Protein AF-A0A1F4TPM7-F1 (afdb_monomer_lite)

pLDDT: mean 85.26, std 9.65, range [46.84, 95.31]

Radius of gyration: 13.68 Å; chains: 1; bounding box: 35×31×38 Å

Secondary structure (DSSP, 8-state):
---HHHHHHHHHHH--TT--HHHHHHHHHHHHHHHHH-GGGGGSTTHHHHHHHHHHHHHHSHHHHHHHHHHHHHHHHHHHHHHHHTT-

Structure (mmCIF, N/CA/C/O backbone):
data_AF-A0A1F4TPM7-F1
#
_entry.id   AF-A0A1F4TPM7-F1
#
loop_
_atom_site.group_PDB
_atom_site.id
_atom_site.type_symbol
_atom_site.label_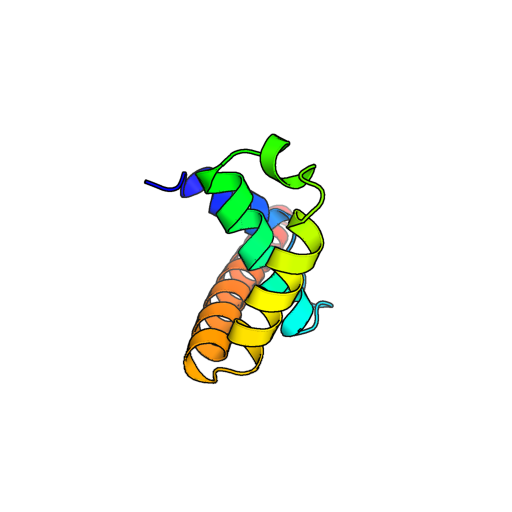atom_id
_atom_site.label_alt_id
_atom_site.label_comp_id
_atom_site.label_asym_id
_atom_site.label_entity_id
_atom_site.label_seq_id
_atom_site.pdbx_PDB_ins_code
_atom_site.Cartn_x
_atom_site.Cartn_y
_atom_site.Cartn_z
_atom_site.occupancy
_atom_site.B_iso_or_equiv
_atom_site.auth_seq_id
_atom_site.auth_comp_id
_atom_site.auth_asym_id
_atom_site.auth_atom_id
_atom_site.pdbx_PDB_model_num
ATOM 1 N N . MET A 1 1 ? 16.134 8.045 6.470 1.00 53.75 1 MET A N 1
ATOM 2 C CA . MET A 1 1 ? 15.225 7.250 7.323 1.00 53.75 1 MET A CA 1
ATOM 3 C C . MET A 1 1 ? 13.830 7.737 6.989 1.00 53.75 1 MET A C 1
ATOM 5 O O . MET A 1 1 ? 13.644 8.947 7.090 1.00 53.75 1 MET A O 1
ATOM 9 N N . PRO A 1 2 ? 12.913 6.857 6.560 1.00 64.94 2 PRO A N 1
ATOM 10 C CA . PRO A 1 2 ? 11.571 7.260 6.152 1.00 64.94 2 PRO A CA 1
ATOM 11 C C . PRO A 1 2 ? 10.846 7.956 7.298 1.00 64.94 2 PRO A C 1
ATOM 13 O O . PRO A 1 2 ? 10.982 7.553 8.458 1.00 64.94 2 PRO A O 1
ATOM 16 N N . ASN A 1 3 ? 10.073 8.995 6.976 1.00 81.25 3 ASN A N 1
ATOM 17 C CA . ASN A 1 3 ? 9.234 9.668 7.958 1.00 81.25 3 ASN A CA 1
ATOM 18 C C . ASN A 1 3 ? 8.059 8.752 8.337 1.00 81.25 3 ASN A C 1
ATOM 20 O O . ASN A 1 3 ? 7.045 8.700 7.638 1.00 81.25 3 ASN A O 1
ATOM 24 N N . LEU A 1 4 ? 8.227 8.000 9.429 1.00 78.94 4 LEU A N 1
ATOM 25 C CA . LEU A 1 4 ? 7.270 6.986 9.869 1.00 78.94 4 LEU A CA 1
ATOM 26 C C . LEU A 1 4 ? 5.883 7.590 10.120 1.00 78.94 4 LEU A C 1
ATOM 28 O O . LEU A 1 4 ? 4.896 7.030 9.662 1.00 78.94 4 LEU A O 1
ATOM 32 N N . GLU A 1 5 ? 5.803 8.748 10.776 1.00 82.38 5 GLU A N 1
ATOM 33 C CA . GLU A 1 5 ? 4.528 9.411 11.081 1.00 82.38 5 GLU A CA 1
ATOM 34 C C . GLU A 1 5 ? 3.764 9.766 9.802 1.00 82.38 5 GLU A C 1
ATOM 36 O O . GLU A 1 5 ? 2.572 9.489 9.678 1.00 82.38 5 GLU A O 1
ATOM 41 N N . GLN A 1 6 ? 4.477 10.299 8.810 1.00 80.88 6 GLN A N 1
ATOM 42 C CA . GLN A 1 6 ? 3.892 10.664 7.524 1.00 80.88 6 GLN A CA 1
ATOM 43 C C . GLN A 1 6 ? 3.459 9.437 6.712 1.00 80.88 6 GLN A C 1
ATOM 45 O O . GLN A 1 6 ? 2.422 9.459 6.048 1.00 80.88 6 GLN A O 1
ATOM 50 N N . PHE A 1 7 ? 4.216 8.341 6.795 1.00 82.25 7 PHE A N 1
ATOM 51 C CA . PHE A 1 7 ? 3.814 7.057 6.227 1.00 82.25 7 PHE A CA 1
ATOM 52 C C . PHE A 1 7 ? 2.514 6.541 6.861 1.00 82.25 7 PHE A C 1
ATOM 54 O O . PHE A 1 7 ? 1.583 6.173 6.139 1.00 82.25 7 PHE A O 1
ATOM 61 N N . GLU A 1 8 ? 2.430 6.540 8.195 1.00 82.69 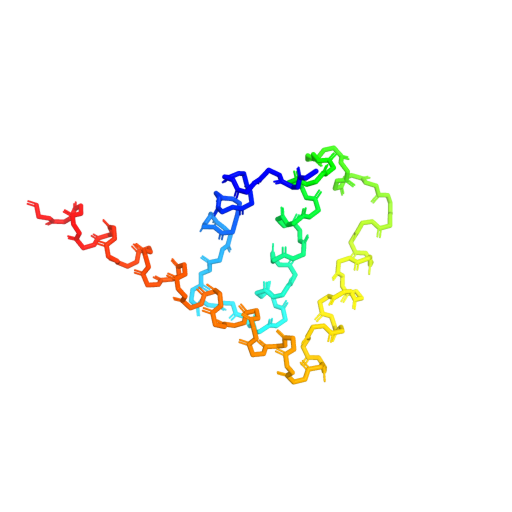8 GLU A N 1
ATOM 62 C CA . GLU A 1 8 ? 1.243 6.077 8.917 1.00 82.69 8 GLU A CA 1
ATOM 63 C C . GLU A 1 8 ? 0.015 6.924 8.593 1.00 82.69 8 GLU A C 1
ATOM 65 O O . GLU A 1 8 ? -1.059 6.372 8.356 1.00 82.69 8 GLU A O 1
ATOM 70 N N . GLU A 1 9 ? 0.164 8.248 8.536 1.00 83.62 9 GLU A N 1
ATOM 71 C CA . GLU A 1 9 ? -0.914 9.170 8.182 1.00 83.62 9 GLU A CA 1
ATOM 72 C C . GLU A 1 9 ? -1.425 8.916 6.756 1.00 83.62 9 GLU A C 1
ATOM 74 O O . GLU A 1 9 ? -2.633 8.801 6.523 1.00 83.62 9 GLU A O 1
ATOM 79 N N . ASN A 1 10 ? -0.515 8.757 5.794 1.00 83.19 10 ASN A N 1
ATOM 80 C CA . ASN A 1 10 ? -0.863 8.496 4.400 1.00 83.19 10 ASN A CA 1
ATOM 81 C C . ASN A 1 10 ? -1.577 7.146 4.226 1.00 83.19 10 ASN A C 1
ATOM 83 O O . ASN A 1 10 ? -2.577 7.051 3.502 1.00 83.19 10 ASN A O 1
ATOM 87 N N . ILE A 1 11 ? -1.107 6.098 4.907 1.00 84.50 11 ILE A N 1
ATOM 88 C CA . ILE A 1 11 ? -1.757 4.781 4.911 1.00 84.50 11 ILE A CA 1
ATOM 89 C C . ILE A 1 11 ? -3.120 4.850 5.577 1.00 84.50 11 ILE A C 1
ATOM 91 O O . ILE A 1 11 ? -4.104 4.359 5.017 1.00 84.50 11 ILE A O 1
ATOM 95 N N . PHE A 1 12 ? -3.193 5.488 6.744 1.00 82.06 12 PHE A N 1
ATOM 96 C CA . PHE A 1 12 ? -4.440 5.665 7.459 1.00 82.06 12 PHE A CA 1
ATOM 97 C C . PHE A 1 12 ? -5.446 6.362 6.553 1.00 82.06 12 PHE A C 1
ATOM 99 O O . PHE A 1 12 ? -6.523 5.834 6.347 1.00 82.06 12 PHE A O 1
ATOM 106 N N . ASN A 1 13 ? -5.114 7.464 5.893 1.00 81.75 13 ASN A N 1
ATOM 107 C CA . ASN A 1 13 ? -6.079 8.175 5.052 1.00 81.75 13 ASN A CA 1
ATOM 108 C C . ASN A 1 13 ? -6.494 7.408 3.783 1.00 81.75 13 ASN A C 1
ATOM 110 O O . ASN A 1 13 ? -7.619 7.570 3.311 1.00 81.75 13 ASN A O 1
ATOM 114 N N . SER A 1 14 ? -5.635 6.538 3.248 1.00 81.12 14 SER A N 1
ATOM 115 C CA . SER A 1 14 ? -5.852 5.899 1.944 1.00 81.12 14 SER A CA 1
ATOM 116 C C . SER A 1 14 ? -6.432 4.482 1.996 1.00 81.12 14 SER A C 1
ATOM 118 O O . SER A 1 14 ? -7.132 4.084 1.061 1.00 81.12 14 SER A O 1
ATOM 120 N N . VAL A 1 15 ? -6.186 3.722 3.068 1.00 83.88 15 VAL A N 1
ATOM 121 C CA . VAL A 1 15 ? -6.647 2.333 3.197 1.00 83.88 15 VAL A CA 1
ATOM 122 C C . VAL A 1 15 ? -8.080 2.275 3.738 1.00 83.88 15 VAL A C 1
ATOM 124 O O . VAL A 1 15 ? -8.431 2.917 4.734 1.00 83.88 15 VAL A O 1
ATOM 127 N N . ASN A 1 16 ? -8.929 1.485 3.074 1.00 82.88 16 ASN A N 1
ATOM 128 C CA . ASN A 1 16 ? -10.311 1.211 3.469 1.00 82.88 16 ASN A CA 1
ATOM 129 C C . ASN A 1 16 ? -10.699 -0.249 3.151 1.00 82.88 16 ASN A C 1
ATOM 131 O O . ASN A 1 16 ? -9.998 -0.934 2.409 1.00 82.88 16 ASN A O 1
ATOM 135 N N . GLN A 1 17 ? -11.809 -0.722 3.729 1.00 76.69 17 GLN A N 1
ATOM 136 C CA . GLN A 1 17 ? -12.230 -2.132 3.664 1.00 76.69 17 GLN A CA 1
ATOM 137 C C . GLN A 1 17 ? -12.683 -2.593 2.267 1.00 76.69 17 GLN A C 1
ATOM 139 O O . GLN A 1 17 ? -12.786 -3.792 2.036 1.00 76.69 17 GLN A O 1
ATOM 144 N N . GLY A 1 18 ? -12.955 -1.670 1.338 1.00 83.62 18 GLY A N 1
ATOM 145 C CA . GLY A 1 18 ? -13.386 -1.997 -0.024 1.00 83.62 18 GLY A CA 1
ATOM 146 C C . GLY A 1 18 ? -12.238 -2.251 -1.005 1.00 83.62 18 GLY A C 1
ATOM 147 O O . GLY A 1 18 ? -12.497 -2.552 -2.168 1.00 83.62 18 GLY A O 1
ATOM 148 N N . LEU A 1 19 ? -10.982 -2.099 -0.572 1.00 87.56 19 LEU A N 1
ATOM 149 C CA . LEU A 1 19 ? -9.819 -2.238 -1.445 1.00 87.56 19 LEU A CA 1
ATOM 150 C C . LEU A 1 19 ? -9.424 -3.704 -1.652 1.00 87.56 19 LEU A C 1
ATOM 152 O O . LEU A 1 19 ? -9.388 -4.501 -0.714 1.00 87.56 19 LEU A O 1
ATOM 156 N N . THR A 1 20 ? -9.038 -4.043 -2.882 1.00 90.12 20 THR A N 1
ATOM 157 C CA . THR A 1 20 ? -8.410 -5.335 -3.188 1.00 90.12 20 THR A CA 1
ATOM 158 C C . THR A 1 20 ? -6.987 -5.405 -2.628 1.00 90.12 20 THR A C 1
ATOM 160 O O . THR A 1 20 ? -6.357 -4.383 -2.354 1.00 90.12 20 THR A O 1
ATOM 163 N N . ALA A 1 21 ? -6.422 -6.612 -2.519 1.00 87.25 21 ALA A N 1
ATOM 164 C CA . ALA A 1 21 ? -5.038 -6.793 -2.069 1.00 87.25 21 ALA A CA 1
ATOM 165 C C . ALA A 1 21 ? -4.022 -6.000 -2.915 1.00 87.25 21 ALA A C 1
ATOM 167 O O . ALA A 1 21 ? -3.077 -5.438 -2.363 1.00 87.25 21 ALA A O 1
ATOM 168 N N . LYS A 1 22 ? -4.247 -5.901 -4.235 1.00 91.88 22 LYS A N 1
ATOM 169 C CA . LYS A 1 22 ? -3.410 -5.095 -5.133 1.00 91.88 22 LYS A CA 1
ATOM 170 C C . LYS A 1 22 ? -3.532 -3.606 -4.835 1.00 91.88 22 LYS A C 1
ATOM 172 O O . LYS A 1 22 ? -2.518 -2.944 -4.670 1.00 91.88 22 LYS A O 1
ATOM 177 N N . GLN A 1 23 ? -4.748 -3.101 -4.651 1.00 92.12 23 GLN A N 1
ATOM 178 C CA . GLN A 1 23 ? -4.959 -1.694 -4.304 1.00 92.12 23 GLN A CA 1
ATOM 179 C C . GLN A 1 23 ? -4.353 -1.337 -2.941 1.00 92.12 23 GLN A C 1
ATOM 181 O O . GLN A 1 23 ? -3.775 -0.266 -2.785 1.00 92.12 23 GLN A O 1
ATOM 186 N N . ILE A 1 24 ? -4.437 -2.235 -1.956 1.00 91.50 24 ILE A N 1
ATOM 187 C CA . ILE A 1 24 ? -3.768 -2.056 -0.660 1.00 91.50 24 ILE A CA 1
ATOM 188 C C . ILE A 1 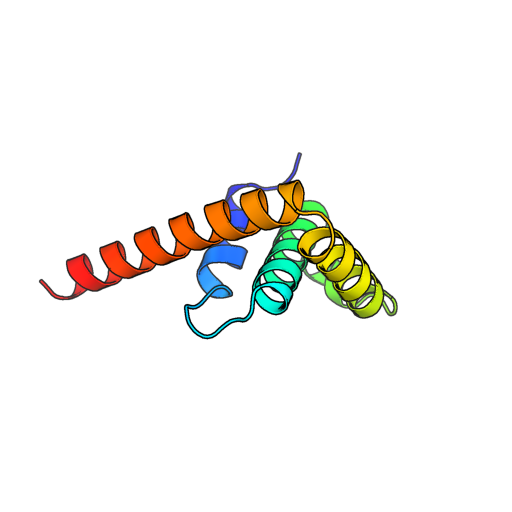24 ? -2.248 -1.967 -0.854 1.00 91.50 24 ILE A C 1
ATOM 190 O O . ILE A 1 24 ? -1.608 -1.092 -0.268 1.00 91.50 24 ILE A O 1
ATOM 194 N N . ALA A 1 25 ? -1.668 -2.830 -1.692 1.00 92.38 25 ALA A N 1
ATOM 195 C CA . ALA A 1 25 ? -0.244 -2.789 -2.004 1.00 92.38 25 ALA A CA 1
ATOM 196 C C . ALA A 1 25 ? 0.150 -1.487 -2.724 1.00 92.38 25 ALA A C 1
ATOM 198 O O . ALA A 1 25 ? 1.111 -0.845 -2.315 1.00 92.38 25 ALA A O 1
ATOM 199 N N . GLU A 1 26 ? -0.628 -1.030 -3.707 1.00 94.12 26 GLU A N 1
ATOM 200 C CA . GLU A 1 26 ? -0.407 0.252 -4.391 1.00 94.12 26 GLU A CA 1
ATOM 201 C C . GLU A 1 26 ? -0.422 1.429 -3.410 1.00 94.12 26 GLU A C 1
ATOM 203 O O . GLU A 1 26 ? 0.515 2.225 -3.387 1.00 94.12 26 GLU A O 1
ATOM 208 N N . LYS A 1 27 ? -1.446 1.525 -2.547 1.00 92.00 27 LYS A N 1
ATOM 209 C CA . LYS A 1 27 ? -1.520 2.579 -1.519 1.00 92.00 27 LYS A CA 1
ATOM 210 C C . LYS A 1 27 ? -0.340 2.520 -0.552 1.00 92.00 27 LYS A C 1
ATOM 212 O O . LYS A 1 27 ? 0.193 3.563 -0.186 1.00 92.00 27 LYS A O 1
ATOM 217 N N . THR A 1 28 ? 0.098 1.313 -0.199 1.00 90.50 28 THR A N 1
ATOM 218 C CA . THR A 1 28 ? 1.283 1.092 0.638 1.00 90.50 28 THR A CA 1
ATOM 219 C C . THR A 1 28 ? 2.553 1.619 -0.008 1.00 90.50 28 THR A C 1
ATOM 221 O O . THR A 1 28 ? 3.302 2.361 0.624 1.00 90.50 28 THR A O 1
ATOM 224 N N . VAL A 1 29 ? 2.777 1.275 -1.273 1.00 91.88 29 VAL A N 1
ATOM 225 C CA . VAL A 1 29 ? 3.949 1.724 -2.025 1.00 91.88 29 VAL A CA 1
ATOM 226 C C . VAL A 1 29 ? 3.931 3.242 -2.192 1.00 91.88 29 VAL A C 1
ATOM 228 O O . VAL A 1 29 ? 4.948 3.886 -1.952 1.00 91.88 29 VAL A O 1
ATOM 231 N N . VAL A 1 30 ? 2.781 3.832 -2.533 1.00 92.75 30 VAL A N 1
ATOM 232 C CA . VAL A 1 30 ? 2.641 5.292 -2.649 1.00 92.75 30 VAL A CA 1
ATOM 233 C C . VAL A 1 30 ? 2.982 5.978 -1.330 1.00 92.75 30 VAL A C 1
ATOM 235 O O . VAL A 1 30 ? 3.823 6.870 -1.325 1.00 92.75 30 VAL A O 1
ATOM 238 N N . ALA A 1 31 ? 2.401 5.538 -0.212 1.00 90.00 31 ALA A N 1
ATOM 239 C CA . ALA A 1 31 ? 2.671 6.137 1.092 1.00 90.00 31 ALA A CA 1
ATOM 240 C C . ALA A 1 31 ? 4.150 6.031 1.489 1.00 90.00 31 ALA A C 1
ATOM 242 O O . ALA A 1 31 ? 4.704 6.989 2.023 1.00 90.00 31 ALA A O 1
ATOM 243 N N . ALA A 1 32 ? 4.797 4.893 1.210 1.00 88.88 32 ALA A N 1
ATOM 244 C CA . ALA A 1 32 ? 6.216 4.691 1.497 1.00 88.88 32 ALA A CA 1
ATOM 245 C C . ALA A 1 32 ? 7.103 5.631 0.669 1.00 88.88 32 ALA A C 1
ATOM 247 O O . ALA A 1 32 ? 8.006 6.268 1.204 1.00 88.88 32 ALA A O 1
ATOM 248 N N . LEU A 1 33 ? 6.818 5.757 -0.629 1.00 90.00 33 LEU A N 1
ATOM 249 C CA . LEU A 1 33 ? 7.564 6.639 -1.524 1.00 90.00 33 LEU A CA 1
ATOM 250 C C . LEU A 1 33 ? 7.332 8.118 -1.197 1.00 90.00 33 LEU A C 1
ATOM 252 O O . LEU A 1 33 ? 8.273 8.902 -1.243 1.00 90.00 33 LEU A O 1
ATOM 256 N N . GLU A 1 34 ? 6.108 8.504 -0.836 1.00 89.69 34 GLU A N 1
ATOM 257 C CA . GLU A 1 34 ? 5.808 9.866 -0.385 1.00 89.69 34 GLU A CA 1
ATOM 258 C C . GLU A 1 34 ? 6.502 10.204 0.939 1.00 89.69 34 GLU A C 1
ATOM 260 O O . GLU A 1 34 ? 6.952 11.335 1.107 1.00 89.69 34 GLU A O 1
ATOM 265 N N . ALA A 1 35 ? 6.614 9.249 1.866 1.00 87.25 35 ALA A N 1
ATOM 266 C CA . ALA A 1 35 ? 7.289 9.453 3.146 1.00 87.25 35 ALA A CA 1
ATOM 267 C C . ALA A 1 35 ? 8.820 9.555 3.019 1.00 87.25 35 ALA A C 1
ATOM 269 O O . ALA A 1 35 ? 9.454 10.217 3.841 1.00 87.25 35 ALA A O 1
ATOM 270 N N . GLU A 1 36 ? 9.415 8.908 2.011 1.00 87.06 36 GLU A N 1
ATOM 271 C CA . GLU A 1 36 ? 10.863 8.952 1.761 1.00 87.06 36 GLU A CA 1
ATOM 272 C C . GLU A 1 36 ? 11.262 10.134 0.862 1.00 87.06 36 GLU A C 1
ATOM 274 O O . GLU A 1 36 ? 12.247 10.817 1.134 1.00 87.06 36 GLU A O 1
ATOM 279 N N . TYR A 1 37 ? 10.500 10.396 -0.205 1.00 88.56 37 TYR A N 1
ATOM 280 C CA . TYR A 1 37 ? 10.875 11.343 -1.265 1.00 88.56 37 TYR A CA 1
ATOM 281 C C . TYR A 1 37 ? 9.980 12.587 -1.346 1.00 88.56 37 TYR A C 1
ATOM 283 O O . TYR A 1 37 ? 10.254 13.498 -2.130 1.00 88.56 37 TYR A O 1
ATOM 291 N N . GLY A 1 38 ? 8.914 12.650 -0.546 1.00 86.44 38 GLY A N 1
ATOM 292 C CA . GLY A 1 38 ? 7.933 13.731 -0.562 1.00 86.44 38 GLY A CA 1
ATOM 293 C C . GLY A 1 38 ? 6.880 13.595 -1.669 1.00 86.44 38 GLY A C 1
ATOM 294 O O . GLY A 1 38 ? 7.045 12.880 -2.659 1.00 86.44 38 GLY A O 1
ATOM 295 N N . LYS A 1 39 ? 5.775 14.343 -1.536 1.00 84.31 39 LYS A N 1
ATOM 296 C CA . LYS A 1 39 ? 4.654 14.323 -2.500 1.00 84.31 39 LYS A CA 1
ATOM 297 C C . LYS A 1 39 ? 5.047 14.708 -3.925 1.00 84.31 39 LYS A C 1
ATOM 299 O O . LYS A 1 39 ? 4.415 14.248 -4.872 1.00 84.31 39 LYS A O 1
ATOM 304 N N . THR A 1 40 ? 6.074 15.536 -4.103 1.00 86.81 40 THR A N 1
ATOM 305 C CA . THR A 1 40 ? 6.522 15.983 -5.432 1.00 86.81 40 THR A CA 1
ATOM 306 C C . THR A 1 40 ? 7.036 14.834 -6.297 1.00 86.81 40 THR A C 1
ATOM 308 O O . THR A 1 40 ? 6.936 14.891 -7.521 1.00 86.81 40 THR A O 1
ATOM 311 N N . PHE A 1 41 ? 7.517 13.757 -5.675 1.00 85.31 41 PHE A N 1
ATOM 312 C CA . PHE A 1 41 ? 7.991 12.565 -6.367 1.00 85.31 41 PHE A CA 1
ATOM 313 C C . PHE A 1 41 ? 6.878 11.830 -7.140 1.00 85.31 41 PHE A C 1
ATOM 315 O O . PHE A 1 41 ? 7.141 11.206 -8.175 1.00 85.31 41 PHE A O 1
ATOM 322 N N . THR A 1 42 ? 5.622 11.973 -6.701 1.00 86.31 42 THR A N 1
ATOM 323 C CA . THR A 1 42 ? 4.455 11.351 -7.350 1.00 86.31 42 THR A CA 1
ATOM 324 C C . THR A 1 42 ? 4.163 11.896 -8.750 1.00 86.31 42 THR A C 1
ATOM 326 O O . THR A 1 42 ? 3.559 11.200 -9.563 1.00 86.31 42 THR A O 1
ATOM 329 N N . PHE A 1 43 ? 4.642 13.104 -9.073 1.00 86.12 43 PHE A N 1
ATOM 330 C CA . PHE A 1 43 ? 4.474 13.719 -10.395 1.00 86.12 43 PHE A CA 1
ATOM 331 C C . PHE A 1 43 ? 5.478 13.214 -11.435 1.00 86.12 43 PHE A C 1
ATOM 333 O O . PHE A 1 43 ? 5.424 13.629 -12.594 1.00 86.12 43 PHE A O 1
ATOM 340 N N . SER A 1 44 ? 6.418 12.346 -11.050 1.00 87.62 44 SER A N 1
ATOM 341 C CA . SER A 1 44 ? 7.395 11.832 -12.002 1.00 87.62 44 SER A CA 1
ATOM 342 C C . SER A 1 44 ? 6.717 10.937 -13.059 1.00 87.62 44 SER A C 1
ATOM 3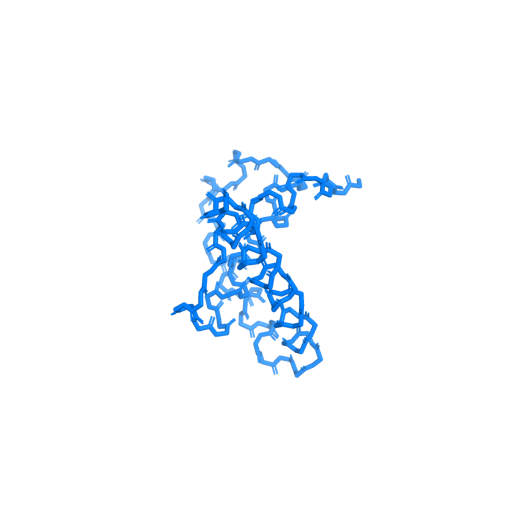44 O O . SER A 1 44 ? 5.854 10.121 -12.728 1.00 87.62 44 SER A O 1
ATOM 346 N N . PRO A 1 45 ? 7.111 11.036 -14.345 1.00 82.44 45 PRO A N 1
ATOM 347 C CA . PRO A 1 45 ? 6.424 10.365 -15.459 1.00 82.44 45 PRO A CA 1
ATOM 348 C C . PRO A 1 45 ? 6.433 8.828 -15.386 1.00 82.44 45 PRO A C 1
ATOM 350 O O . PRO A 1 45 ? 5.682 8.170 -16.100 1.00 82.44 45 PRO A O 1
ATOM 353 N N . HIS A 1 46 ? 7.250 8.247 -14.505 1.00 89.25 46 HIS A N 1
ATOM 354 C CA . HIS A 1 46 ? 7.362 6.801 -14.307 1.00 89.25 46 HIS A CA 1
ATOM 355 C C . HIS A 1 46 ? 6.799 6.328 -12.963 1.00 89.25 46 HIS A C 1
ATOM 357 O O . HIS A 1 46 ? 6.814 5.126 -12.694 1.00 89.25 46 HIS A O 1
ATOM 363 N N . PHE A 1 47 ? 6.277 7.240 -12.137 1.00 90.94 47 PHE A N 1
ATOM 364 C CA . PHE A 1 47 ? 5.802 6.928 -10.793 1.00 90.94 47 PHE A CA 1
ATOM 365 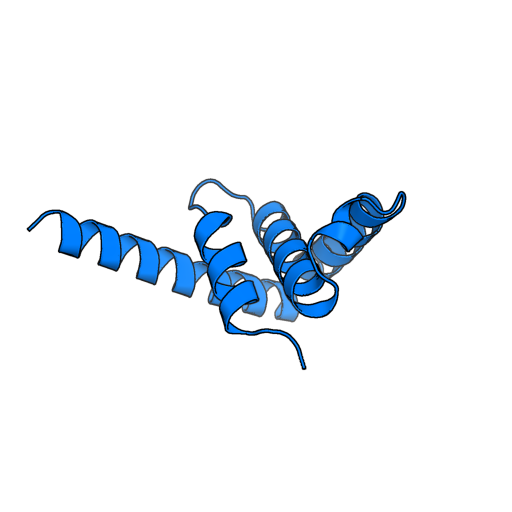C C . PHE A 1 47 ? 4.707 5.860 -10.806 1.00 90.94 47 PHE A C 1
ATOM 367 O O . PHE A 1 47 ? 4.839 4.832 -10.150 1.00 90.94 47 PHE A O 1
ATOM 374 N N . ALA A 1 48 ? 3.665 6.057 -11.618 1.00 90.25 48 ALA A N 1
ATOM 375 C CA . ALA A 1 48 ? 2.535 5.132 -11.691 1.00 90.25 48 ALA A CA 1
ATOM 376 C C . ALA A 1 48 ? 2.966 3.716 -12.106 1.00 90.25 48 ALA A C 1
ATOM 378 O O . ALA A 1 48 ? 2.542 2.734 -11.503 1.00 90.25 48 ALA A O 1
ATOM 379 N N . LYS A 1 49 ? 3.869 3.610 -13.090 1.00 93.12 49 LYS A N 1
ATOM 380 C CA . LYS A 1 49 ? 4.403 2.322 -13.549 1.00 93.12 49 LYS A CA 1
ATOM 381 C C . LYS A 1 49 ? 5.257 1.648 -12.475 1.00 93.12 49 LYS A C 1
ATOM 383 O O . LYS A 1 49 ? 5.188 0.436 -12.312 1.00 93.12 49 LYS A O 1
ATOM 388 N N . MET A 1 50 ? 6.050 2.422 -11.739 1.00 92.62 50 MET A N 1
ATOM 389 C CA . MET A 1 50 ? 6.847 1.902 -10.631 1.00 92.62 50 MET A CA 1
ATOM 390 C C . MET A 1 50 ? 5.958 1.374 -9.499 1.00 92.62 50 MET A C 1
ATOM 392 O O . MET A 1 50 ? 6.206 0.281 -8.997 1.00 92.62 50 MET A 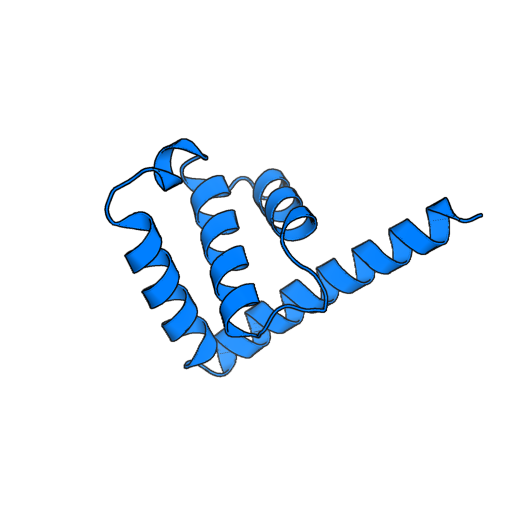O 1
ATOM 396 N N . VAL A 1 51 ? 4.906 2.115 -9.134 1.00 94.25 51 VAL A N 1
ATOM 397 C CA . VAL A 1 51 ? 3.927 1.688 -8.123 1.00 94.25 51 VAL A CA 1
ATOM 398 C C . VAL A 1 51 ? 3.248 0.385 -8.536 1.00 94.25 51 VAL A C 1
ATOM 400 O O . VAL A 1 51 ? 3.191 -0.533 -7.725 1.00 94.25 51 VAL A O 1
ATOM 403 N N . ASP A 1 52 ? 2.792 0.279 -9.786 1.00 94.25 52 ASP A N 1
ATOM 404 C CA . ASP A 1 52 ? 2.135 -0.929 -10.300 1.00 94.25 52 ASP A CA 1
ATOM 405 C C . ASP A 1 52 ? 3.070 -2.149 -10.262 1.00 94.25 52 ASP A C 1
ATOM 407 O O . ASP A 1 52 ? 2.700 -3.192 -9.731 1.00 94.25 52 ASP A O 1
ATOM 411 N N . VAL A 1 53 ? 4.322 -2.004 -10.717 1.00 95.31 53 VAL A N 1
ATOM 412 C CA . VAL A 1 53 ? 5.321 -3.089 -10.668 1.00 95.31 53 VAL A CA 1
ATOM 413 C C . VAL A 1 53 ? 5.604 -3.532 -9.231 1.00 95.31 53 VAL A C 1
ATOM 415 O O . VAL A 1 53 ? 5.643 -4.728 -8.948 1.00 95.31 53 VAL A O 1
ATOM 418 N N . LEU A 1 54 ? 5.793 -2.588 -8.306 1.00 93.75 54 LEU A N 1
ATOM 419 C CA . LEU A 1 54 ? 6.059 -2.911 -6.904 1.00 93.75 54 LEU A CA 1
ATOM 420 C C . LEU A 1 54 ? 4.846 -3.558 -6.229 1.00 93.75 54 LEU A C 1
ATOM 422 O O . LEU A 1 54 ? 5.003 -4.525 -5.484 1.00 93.75 54 LEU A O 1
ATOM 426 N N . ALA A 1 55 ? 3.638 -3.070 -6.514 1.00 94.38 55 ALA A N 1
ATOM 427 C CA . ALA A 1 55 ? 2.409 -3.673 -6.020 1.00 94.38 55 ALA A CA 1
ATOM 428 C C . ALA A 1 55 ? 2.231 -5.101 -6.554 1.00 94.38 55 ALA A C 1
ATOM 430 O O . ALA A 1 55 ? 1.879 -6.001 -5.791 1.00 94.38 55 ALA A O 1
ATOM 431 N N . GLU A 1 56 ? 2.540 -5.336 -7.828 1.00 95.06 56 GLU A N 1
ATOM 432 C CA . GLU A 1 56 ? 2.500 -6.666 -8.432 1.00 95.06 56 GLU A CA 1
ATOM 433 C C . GLU A 1 56 ? 3.489 -7.621 -7.746 1.00 95.06 56 GLU A C 1
ATOM 435 O O . GLU A 1 56 ? 3.121 -8.737 -7.375 1.00 95.06 56 GLU A O 1
ATOM 440 N N . ILE A 1 57 ? 4.721 -7.175 -7.472 1.00 95.25 57 ILE A N 1
ATOM 441 C CA . ILE A 1 57 ? 5.721 -7.959 -6.723 1.00 95.25 57 ILE A CA 1
ATOM 442 C C . ILE A 1 57 ? 5.210 -8.303 -5.318 1.00 95.25 57 ILE A C 1
ATOM 444 O O . ILE A 1 57 ? 5.342 -9.443 -4.870 1.00 95.25 57 ILE A O 1
ATOM 448 N N . ILE A 1 58 ? 4.597 -7.342 -4.624 1.00 93.44 58 ILE A N 1
ATOM 449 C CA . ILE A 1 58 ? 4.044 -7.558 -3.283 1.00 93.44 58 ILE A CA 1
ATOM 450 C C . ILE A 1 58 ? 2.934 -8.609 -3.315 1.00 93.44 58 ILE A C 1
ATOM 452 O O . ILE A 1 58 ? 2.908 -9.487 -2.460 1.00 93.44 58 ILE A O 1
ATOM 456 N N . VAL A 1 59 ? 2.016 -8.544 -4.281 1.00 93.12 59 VAL A N 1
ATOM 457 C CA . VAL A 1 59 ? 0.862 -9.456 -4.346 1.00 93.12 59 VAL A CA 1
ATOM 458 C C . VAL A 1 59 ? 1.263 -10.858 -4.815 1.00 93.12 59 VAL A C 1
ATOM 460 O O . VAL A 1 59 ? 0.677 -11.848 -4.360 1.00 93.12 59 VAL A O 1
ATOM 463 N N . THR A 1 60 ? 2.250 -10.956 -5.705 1.00 94.00 60 THR A N 1
ATOM 464 C CA . THR A 1 60 ? 2.747 -12.230 -6.249 1.00 94.00 60 THR A CA 1
ATOM 465 C C . THR A 1 60 ? 3.694 -12.954 -5.292 1.00 94.00 60 THR A C 1
ATOM 467 O O . THR A 1 60 ? 3.731 -14.184 -5.302 1.00 94.00 60 THR A O 1
ATOM 470 N N . ASN A 1 61 ? 4.392 -12.236 -4.405 1.00 95.19 61 ASN A N 1
ATOM 471 C CA . ASN A 1 61 ? 5.190 -12.828 -3.333 1.00 95.19 61 ASN A CA 1
ATOM 472 C C . ASN A 1 61 ? 4.324 -13.106 -2.078 1.00 95.19 61 ASN A C 1
ATOM 474 O O . ASN A 1 61 ? 3.846 -12.164 -1.442 1.00 95.19 61 ASN A O 1
ATOM 478 N N . PRO A 1 62 ? 4.132 -14.375 -1.658 1.00 92.25 62 PRO A N 1
ATOM 479 C CA . PRO A 1 62 ? 3.249 -14.712 -0.537 1.00 92.25 62 PRO A CA 1
ATOM 480 C C . PRO A 1 62 ? 3.632 -14.064 0.798 1.00 92.25 62 PRO A C 1
ATOM 482 O O . PRO A 1 62 ? 2.744 -13.688 1.569 1.00 92.25 62 PRO A O 1
ATOM 485 N N . ASP A 1 63 ? 4.929 -13.929 1.079 1.00 94.06 63 ASP A N 1
ATOM 486 C CA . ASP A 1 63 ? 5.412 -13.363 2.336 1.00 94.06 63 ASP A CA 1
ATOM 487 C C . ASP A 1 63 ? 5.214 -11.850 2.381 1.00 94.06 63 ASP A C 1
ATOM 489 O O . ASP A 1 63 ? 4.709 -11.338 3.383 1.00 94.06 63 ASP A O 1
ATOM 493 N N . LEU A 1 64 ? 5.534 -11.144 1.291 1.00 92.06 64 LEU A N 1
ATOM 494 C CA . LEU A 1 64 ? 5.288 -9.703 1.186 1.00 92.06 64 LEU A CA 1
ATOM 495 C C . LEU A 1 64 ? 3.792 -9.407 1.245 1.00 92.06 64 LEU A C 1
ATOM 497 O O . LEU A 1 64 ? 3.366 -8.570 2.038 1.00 92.06 64 LEU A O 1
ATOM 501 N N . ARG A 1 65 ? 2.975 -10.167 0.508 1.00 92.69 65 ARG A N 1
ATOM 502 C CA . ARG A 1 65 ? 1.515 -10.053 0.556 1.00 92.69 65 ARG A CA 1
ATOM 503 C C . ARG A 1 65 ? 0.990 -10.190 1.981 1.00 92.69 65 ARG A C 1
ATOM 505 O O . ARG A 1 65 ? 0.186 -9.370 2.420 1.00 92.69 65 ARG A O 1
ATOM 512 N N . ARG A 1 66 ? 1.439 -11.211 2.721 1.00 92.19 66 ARG A N 1
ATOM 513 C CA . ARG A 1 66 ? 1.018 -11.434 4.113 1.00 92.19 66 ARG A CA 1
ATOM 514 C C . ARG A 1 66 ? 1.413 -10.261 5.011 1.00 92.19 66 ARG A C 1
ATOM 516 O O . ARG A 1 66 ? 0.601 -9.834 5.828 1.00 92.19 66 ARG A O 1
ATOM 523 N N . GLN A 1 67 ? 2.628 -9.738 4.862 1.00 91.88 67 GLN A N 1
ATOM 524 C CA . GLN A 1 67 ? 3.105 -8.595 5.644 1.00 91.88 67 GLN A CA 1
ATOM 525 C C . GLN A 1 67 ? 2.286 -7.333 5.354 1.00 91.88 67 GLN A C 1
ATOM 527 O O . GLN A 1 67 ? 1.769 -6.714 6.284 1.00 91.88 67 GLN A O 1
ATOM 532 N N . THR A 1 68 ? 2.086 -7.003 4.077 1.00 90.62 68 THR A N 1
ATOM 533 C CA . THR A 1 68 ? 1.311 -5.833 3.651 1.00 90.62 68 THR A CA 1
ATOM 534 C C . THR A 1 68 ? -0.144 -5.912 4.114 1.00 90.62 68 THR A C 1
ATOM 536 O O . THR A 1 68 ? -0.663 -4.944 4.666 1.00 90.62 68 THR A O 1
ATOM 539 N N . LEU A 1 69 ? -0.801 -7.068 3.966 1.00 89.06 69 LEU A N 1
ATOM 540 C CA . LEU A 1 69 ? -2.185 -7.248 4.420 1.00 89.06 69 LEU A CA 1
ATOM 541 C C . LEU A 1 69 ? -2.311 -7.214 5.948 1.00 89.06 69 LEU A C 1
ATOM 543 O O . LEU A 1 69 ? -3.263 -6.635 6.465 1.00 89.06 69 LEU A O 1
ATOM 547 N N . SER A 1 70 ? -1.352 -7.790 6.679 1.00 90.31 70 SER A N 1
ATOM 548 C CA . SER A 1 70 ? -1.320 -7.728 8.147 1.00 90.31 70 SER A CA 1
ATOM 549 C C . SER A 1 70 ? -1.196 -6.286 8.639 1.00 90.31 70 SER A C 1
ATOM 551 O O . SER A 1 70 ? -1.940 -5.854 9.520 1.00 90.31 70 SER A O 1
ATOM 553 N N . MET A 1 71 ? -0.310 -5.509 8.015 1.00 87.88 71 MET A N 1
ATOM 554 C CA . MET A 1 71 ? -0.153 -4.089 8.304 1.00 87.88 71 MET A CA 1
ATOM 555 C C . MET A 1 71 ? -1.444 -3.312 8.008 1.00 87.88 71 MET A C 1
ATOM 557 O O . MET A 1 71 ? -1.950 -2.608 8.880 1.00 87.88 71 MET A O 1
ATOM 561 N N . ALA A 1 72 ? -2.033 -3.498 6.825 1.00 86.56 72 ALA A N 1
ATOM 562 C CA . ALA A 1 72 ? -3.295 -2.860 6.458 1.00 86.56 72 ALA A CA 1
ATOM 563 C C . ALA A 1 72 ? -4.439 -3.222 7.422 1.00 86.56 72 ALA A C 1
ATOM 565 O O . ALA A 1 72 ? -5.200 -2.345 7.832 1.00 86.56 72 ALA A O 1
ATOM 566 N N . SER A 1 73 ? -4.525 -4.487 7.847 1.00 85.81 73 SER A N 1
ATOM 567 C CA . SER A 1 73 ? -5.513 -4.953 8.827 1.00 85.81 73 SER A CA 1
ATOM 568 C C . SER A 1 73 ? -5.404 -4.203 10.154 1.00 85.81 73 SER A C 1
ATOM 570 O O . SER A 1 73 ? -6.429 -3.827 10.720 1.00 85.81 73 SER A O 1
ATOM 572 N N . ARG A 1 74 ? -4.186 -3.940 10.645 1.00 87.19 74 ARG A N 1
ATOM 573 C CA . ARG A 1 74 ? -3.975 -3.170 11.883 1.00 87.19 74 ARG A CA 1
ATOM 574 C C . ARG A 1 74 ? -4.479 -1.734 11.752 1.00 87.19 74 ARG A C 1
ATOM 576 O O . ARG A 1 74 ? -5.151 -1.237 12.650 1.00 87.19 74 ARG A O 1
ATOM 583 N N . TYR A 1 75 ? -4.216 -1.079 10.622 1.00 83.81 75 TYR A N 1
ATOM 584 C CA . TYR A 1 75 ? -4.696 0.288 10.394 1.00 83.81 75 TYR A CA 1
ATOM 585 C C . TYR A 1 75 ? -6.220 0.357 10.229 1.00 83.81 75 TYR A C 1
ATOM 587 O O . TYR A 1 75 ? -6.849 1.295 10.718 1.00 83.81 75 TYR A O 1
ATOM 595 N N . LEU A 1 76 ? -6.837 -0.654 9.609 1.00 82.19 76 LEU A N 1
ATOM 596 C CA . LEU A 1 76 ? -8.296 -0.767 9.533 1.00 82.19 76 LEU A CA 1
ATOM 597 C C . LEU A 1 76 ? -8.936 -0.974 10.913 1.00 82.19 76 LEU A C 1
ATOM 599 O O . LEU A 1 76 ? -9.971 -0.374 11.198 1.00 82.19 76 LEU A O 1
ATOM 603 N N . GLN A 1 77 ? -8.316 -1.780 11.777 1.00 84.12 77 GLN A N 1
ATOM 604 C CA . GLN A 1 77 ? -8.760 -1.959 13.162 1.00 84.12 77 GLN A CA 1
ATOM 605 C C . GLN A 1 77 ? -8.668 -0.646 13.948 1.00 84.12 77 GLN A C 1
ATOM 607 O O . GLN A 1 77 ? -9.679 -0.199 14.485 1.00 84.12 77 GLN A O 1
ATOM 612 N N . LYS A 1 78 ? -7.516 0.037 13.897 1.00 82.62 78 LYS A N 1
ATOM 613 C CA . LYS A 1 78 ? -7.309 1.347 14.538 1.00 82.62 78 LYS A CA 1
ATOM 614 C C . LYS A 1 78 ? -8.338 2.390 14.082 1.00 82.62 78 LYS A C 1
ATOM 616 O O . LYS A 1 78 ? -8.865 3.142 14.897 1.00 82.62 78 LYS A O 1
ATOM 621 N N . LYS A 1 79 ? -8.678 2.413 12.786 1.00 79.19 79 LYS A N 1
ATOM 622 C CA . LYS A 1 79 ? -9.770 3.251 12.259 1.00 79.19 79 LYS A CA 1
ATOM 623 C C . LYS A 1 79 ? -11.107 2.937 12.914 1.00 79.19 79 LYS A C 1
ATOM 625 O O . LYS A 1 79 ? -11.799 3.850 13.357 1.00 79.19 79 LYS A O 1
ATOM 630 N N . ASN A 1 80 ? -11.486 1.662 12.939 1.00 79.19 80 ASN A N 1
ATOM 631 C CA . ASN A 1 80 ? -12.767 1.233 13.492 1.00 79.19 80 ASN A CA 1
ATOM 632 C C . ASN A 1 80 ? -12.881 1.580 14.984 1.00 79.19 80 ASN A C 1
ATOM 634 O O . ASN A 1 80 ? -13.929 2.061 15.405 1.00 79.19 80 ASN A O 1
ATOM 638 N N . GLU A 1 81 ? -11.807 1.399 15.754 1.00 81.12 81 GLU A N 1
ATOM 639 C CA . GLU A 1 81 ? -11.734 1.793 17.168 1.00 81.12 81 GLU A CA 1
ATOM 640 C C . GLU A 1 81 ? -11.949 3.303 17.341 1.00 81.12 81 GLU A C 1
ATOM 642 O O . GLU A 1 81 ? -12.783 3.725 18.139 1.00 81.12 81 GLU A O 1
ATOM 647 N N . GLN A 1 82 ? -11.281 4.132 16.533 1.00 75.50 82 GLN A N 1
ATOM 648 C CA . GLN A 1 82 ? -11.433 5.588 16.594 1.00 75.50 82 GLN A CA 1
ATOM 649 C C . GLN A 1 82 ? -12.861 6.051 16.245 1.00 75.50 82 GLN A C 1
ATOM 651 O O . GLN A 1 82 ? -13.392 6.963 16.881 1.00 75.50 82 GLN A O 1
ATOM 656 N N . TYR A 1 83 ? -13.516 5.408 15.272 1.00 66.75 83 TYR A N 1
ATOM 657 C CA . TYR A 1 83 ? -14.921 5.687 14.953 1.00 66.75 83 TYR A CA 1
ATOM 658 C C . TYR A 1 83 ? -15.888 5.259 16.061 1.00 66.75 83 TYR A C 1
ATOM 660 O O . TYR A 1 83 ? -16.932 5.890 16.212 1.00 66.75 83 TYR A O 1
ATOM 668 N N . GLN A 1 84 ? -15.577 4.200 16.811 1.00 64.56 84 GLN A N 1
ATOM 669 C CA . GLN A 1 84 ? -16.398 3.769 17.943 1.00 64.56 84 GLN A CA 1
ATOM 670 C C . GLN A 1 84 ? -16.271 4.735 19.123 1.00 64.56 84 GLN A C 1
ATOM 672 O O . GLN A 1 84 ? -17.291 5.118 19.684 1.00 64.56 84 GLN A O 1
ATOM 677 N N . THR A 1 85 ? -15.061 5.205 19.436 1.00 64.12 85 THR A N 1
ATOM 678 C CA . THR A 1 85 ? -14.827 6.188 20.507 1.00 64.12 85 THR A CA 1
ATOM 679 C C . THR A 1 85 ? -15.497 7.535 20.228 1.00 64.12 85 THR A C 1
ATOM 681 O O . THR A 1 85 ? -16.072 8.121 21.133 1.00 64.12 85 THR A O 1
ATOM 684 N N . ASN A 1 86 ? -15.498 8.010 18.977 1.00 61.56 86 ASN A N 1
ATOM 685 C CA . ASN A 1 86 ? -16.128 9.287 18.599 1.00 61.56 86 ASN A CA 1
ATOM 686 C C . ASN A 1 86 ? -17.670 9.241 18.520 1.00 61.56 86 ASN A C 1
ATOM 688 O O . ASN A 1 86 ? -18.292 10.240 18.159 1.00 61.56 86 ASN A O 1
ATOM 692 N N . ARG A 1 87 ? -18.292 8.082 18.769 1.00 53.41 87 ARG A N 1
ATOM 693 C CA . ARG A 1 87 ? -19.755 7.904 18.789 1.00 53.41 87 ARG A CA 1
ATOM 694 C C . ARG A 1 87 ? -20.340 7.839 20.203 1.00 53.41 87 ARG A C 1
ATOM 696 O O . ARG A 1 87 ? -21.558 7.707 20.321 1.00 53.41 87 ARG A O 1
ATOM 703 N N . VAL A 1 88 ? -19.492 7.900 21.229 1.00 46.84 88 VAL A N 1
ATOM 704 C CA . VAL A 1 88 ? -19.863 7.980 22.651 1.00 46.84 88 VAL A CA 1
ATOM 705 C C . VAL A 1 88 ? -19.741 9.428 23.104 1.00 46.84 88 VAL A C 1
ATOM 707 O O . VAL A 1 88 ? -20.628 9.867 23.864 1.00 46.84 88 VAL A O 1
#

Sequence (88 aa):
MPNLEQFEENIFNSVNQGLTAKQIAEKTVVAALEAEYGKTFTFSPHFAKMVDVLAEIIVTNPDLRRQTLSMASRYLQKKNEQYQTNRV

Foldseek 3Di:
DFPVVQLLVQLLVLADPPDDLLSLQLSNVQSRCCRHPNPVVCPDPCNVVVSNVRSCVQCVDPVSSVVSVVVSVVSNVVVVVVVVVVVD

Organism: NCBI:txid1802583